Protein AF-A0A9D1XMZ4-F1 (afdb_monomer_lite)

pLDDT: mean 86.49, std 11.9, range [37.44, 96.5]

Foldseek 3Di:
DDADDAPPPVPPPLCPQQQFPDPVLSVLLVVLSVLLRVLSVVLRVLVVVVVDDDVVSVLSNLVSVVSNVVSVVCNVVRTDVVVCVPDDDDVVVVVVVVVVVSVVVNCVCVVCPDDPPPD

Sequence (119 aa):
MNCLKNIDNLSIGIDKQWIWKDKDNYYRSRDYLQKINFCIQDLNRELNNLCNPSMKEVVYIIVLIDWIREAVDAIPKILRPEVMEDYVYENEDMTNKSIDFFKAIRSFVVAHPLSTNRH

Secondary structure (DSSP, 8-state):
-PPPPPSTT-TTTTT-GGGBSSHHHHHHHHHHHHHHHHHHHHHHHHTTTTTS--HHHHHHHHHHHHHHHHHHHHHHHHB-HHHHTT---TTHHHHHHHHHHHHHHHHHHHHS-TT----

Radius of gyration: 17.25 Å; chains: 1; bounding box: 53×26×42 Å

Organism: NCBI:txid2838566

Structure (mmCIF, N/CA/C/O backbone):
data_AF-A0A9D1XMZ4-F1
#
_entry.id   AF-A0A9D1XMZ4-F1
#
loop_
_atom_site.group_PDB
_atom_site.id
_atom_site.type_symbol
_atom_site.label_atom_id
_atom_site.label_alt_id
_atom_site.label_comp_id
_atom_site.label_asym_id
_atom_site.label_entity_id
_atom_site.label_seq_id
_atom_site.pdbx_PDB_ins_code
_atom_site.Cartn_x
_atom_site.Cartn_y
_atom_site.Cartn_z
_atom_site.occupancy
_atom_site.B_iso_or_equiv
_atom_site.auth_seq_id
_atom_site.auth_comp_id
_atom_site.auth_asym_id
_atom_site.auth_atom_id
_atom_site.pdbx_PDB_model_num
ATOM 1 N N . MET A 1 1 ? -0.626 9.512 -20.834 1.00 59.66 1 MET A N 1
ATOM 2 C CA . MET A 1 1 ? -0.712 8.493 -19.767 1.00 59.66 1 MET A CA 1
ATOM 3 C C . MET A 1 1 ? -1.545 9.099 -18.649 1.00 59.66 1 MET A C 1
ATOM 5 O O . MET A 1 1 ? -1.308 10.258 -18.337 1.00 59.66 1 MET A O 1
ATOM 9 N N . ASN A 1 2 ? -2.562 8.406 -18.133 1.00 74.69 2 ASN A N 1
ATOM 10 C CA . ASN A 1 2 ? -3.371 8.949 -17.034 1.00 74.69 2 ASN A CA 1
ATOM 11 C C . ASN A 1 2 ? -2.637 8.712 -15.710 1.00 74.69 2 ASN A C 1
ATOM 13 O O . ASN A 1 2 ? -2.156 7.605 -15.478 1.00 74.69 2 ASN A O 1
ATOM 17 N N . CYS A 1 3 ? -2.545 9.741 -14.867 1.00 83.06 3 CYS A N 1
ATOM 18 C CA . CYS A 1 3 ? -1.934 9.630 -13.545 1.00 83.06 3 CYS A CA 1
ATOM 19 C C . CYS A 1 3 ? -2.762 8.721 -12.625 1.00 83.06 3 CYS A C 1
ATOM 21 O O . CYS A 1 3 ? -3.991 8.662 -12.720 1.00 83.06 3 CYS A O 1
ATOM 23 N N . LEU A 1 4 ? -2.082 8.057 -11.695 1.00 88.38 4 LEU A N 1
ATOM 24 C CA . LEU A 1 4 ? -2.694 7.358 -10.575 1.00 88.38 4 LEU A CA 1
ATOM 25 C C . LEU A 1 4 ? -3.428 8.358 -9.675 1.00 88.38 4 LEU A C 1
ATOM 27 O O . LEU A 1 4 ? -2.951 9.468 -9.427 1.00 88.38 4 LEU A O 1
ATOM 31 N N . LYS A 1 5 ? -4.588 7.955 -9.157 1.00 89.62 5 LYS A N 1
ATOM 32 C CA . LYS A 1 5 ? -5.372 8.776 -8.233 1.00 89.62 5 LYS A CA 1
ATOM 33 C C . LYS A 1 5 ? -4.698 8.800 -6.856 1.00 89.62 5 LYS A C 1
ATOM 35 O O . LYS A 1 5 ? -4.457 7.744 -6.278 1.00 89.62 5 LYS A O 1
ATOM 40 N N . ASN A 1 6 ? -4.451 9.995 -6.321 1.00 87.75 6 ASN A N 1
ATOM 41 C CA . ASN A 1 6 ? -4.004 10.158 -4.936 1.00 87.75 6 ASN A CA 1
ATOM 42 C C . ASN A 1 6 ? -5.073 9.686 -3.942 1.00 87.75 6 ASN A C 1
ATOM 44 O O . ASN A 1 6 ? -6.271 9.661 -4.244 1.00 87.75 6 ASN A O 1
ATOM 48 N N . ILE A 1 7 ? -4.641 9.402 -2.716 1.00 88.06 7 ILE A N 1
ATOM 49 C CA . ILE A 1 7 ? -5.520 8.930 -1.640 1.00 88.06 7 ILE A CA 1
ATOM 50 C C . ILE A 1 7 ? -5.913 10.030 -0.640 1.00 88.06 7 ILE A C 1
ATOM 52 O O . ILE A 1 7 ? -6.412 9.740 0.444 1.00 88.06 7 ILE A O 1
ATOM 56 N N . ASP A 1 8 ? -5.762 11.299 -1.029 1.00 80.25 8 ASP A N 1
ATOM 57 C CA . ASP A 1 8 ? -6.068 12.483 -0.207 1.00 80.25 8 ASP A CA 1
ATOM 58 C C . ASP A 1 8 ? -7.529 12.531 0.298 1.00 80.25 8 ASP A C 1
ATOM 60 O O . ASP A 1 8 ? -7.825 13.176 1.299 1.00 80.25 8 ASP A O 1
ATOM 64 N N . ASN A 1 9 ? -8.448 11.819 -0.367 1.00 78.44 9 ASN A N 1
ATOM 65 C CA . ASN A 1 9 ? -9.892 11.862 -0.107 1.00 78.44 9 ASN A CA 1
ATOM 66 C C . ASN A 1 9 ? -10.456 10.575 0.535 1.00 78.44 9 ASN A C 1
ATOM 68 O O . ASN A 1 9 ? -11.621 10.242 0.328 1.00 78.44 9 ASN A O 1
ATOM 72 N N . LEU A 1 10 ? -9.658 9.826 1.306 1.00 77.00 10 LEU A N 1
ATOM 73 C CA . LEU A 1 10 ? -10.094 8.595 1.999 1.00 77.00 10 LEU A CA 1
ATOM 74 C C . LEU A 1 10 ? -10.984 8.825 3.250 1.00 77.00 10 LEU A C 1
ATOM 76 O O . LEU A 1 10 ? -11.277 7.882 3.985 1.00 77.00 10 LEU A O 1
ATOM 80 N N . SER A 1 11 ? -11.429 10.058 3.502 1.00 60.75 11 SER A N 1
ATOM 81 C CA . SER A 1 11 ? -11.900 10.594 4.796 1.00 60.75 11 SER A CA 1
ATOM 82 C C . SER A 1 11 ? -13.133 9.944 5.449 1.00 60.75 11 SER A C 1
ATOM 84 O O . SER A 1 11 ? -13.533 10.346 6.536 1.00 60.75 11 SER A O 1
ATOM 86 N N . ILE A 1 12 ? -13.762 8.930 4.852 1.00 66.88 12 ILE A N 1
ATOM 87 C CA . ILE A 1 12 ? -15.065 8.432 5.334 1.00 66.88 12 ILE A CA 1
ATOM 88 C C . ILE A 1 12 ? -14.931 7.278 6.360 1.00 66.88 12 ILE A C 1
ATOM 90 O O . ILE A 1 12 ? -15.883 6.954 7.074 1.00 66.88 12 ILE A O 1
ATOM 94 N N . GLY A 1 13 ? -13.739 6.696 6.538 1.00 76.50 13 GLY A N 1
ATOM 95 C CA . GLY A 1 13 ? -13.541 5.561 7.460 1.00 76.50 13 GLY A CA 1
ATOM 96 C C . GLY A 1 13 ? -12.285 5.620 8.321 1.00 76.50 13 GLY A C 1
ATOM 97 O O . GLY A 1 13 ? -12.353 5.347 9.515 1.00 76.50 13 GLY A O 1
ATOM 98 N N . ILE A 1 14 ? -11.157 6.016 7.737 1.00 81.44 14 ILE A N 1
ATOM 99 C CA . ILE A 1 14 ? -9.827 5.929 8.362 1.00 81.44 14 ILE A CA 1
ATOM 100 C C . ILE A 1 14 ? -9.655 6.818 9.604 1.00 81.44 14 ILE A C 1
ATOM 102 O O . ILE A 1 14 ? -8.884 6.489 10.503 1.00 81.44 14 ILE A O 1
ATOM 106 N N . ASP A 1 15 ? -10.407 7.916 9.689 1.00 84.50 15 ASP A N 1
ATOM 107 C CA . ASP A 1 15 ? -10.333 8.859 10.809 1.00 84.50 15 ASP A CA 1
ATOM 108 C C . ASP A 1 15 ? -11.077 8.351 12.055 1.00 84.50 15 ASP A C 1
ATOM 110 O O . ASP A 1 15 ? -10.927 8.895 13.153 1.00 84.50 15 ASP A O 1
ATOM 114 N N . LYS A 1 16 ? -11.867 7.276 11.922 1.00 88.19 16 LYS A N 1
ATOM 115 C CA . LYS A 1 16 ? -12.545 6.643 13.054 1.00 88.19 16 LYS A CA 1
ATOM 116 C C . LYS A 1 16 ? -11.505 5.973 13.944 1.00 88.19 16 LYS A C 1
ATOM 118 O O . LYS A 1 16 ? -10.982 4.925 13.604 1.00 88.19 16 LYS A O 1
ATOM 123 N N . GLN A 1 17 ? -11.241 6.530 15.121 1.00 89.88 17 GLN A N 1
ATOM 124 C CA . GLN A 1 17 ? -10.221 5.972 16.018 1.00 89.88 17 GLN A CA 1
ATOM 125 C C . GLN A 1 17 ? -10.557 4.562 16.536 1.00 89.88 17 GLN A C 1
ATOM 127 O O . GLN A 1 17 ? -9.656 3.794 16.854 1.00 89.88 17 GLN A O 1
ATOM 132 N N . TRP A 1 18 ? -11.84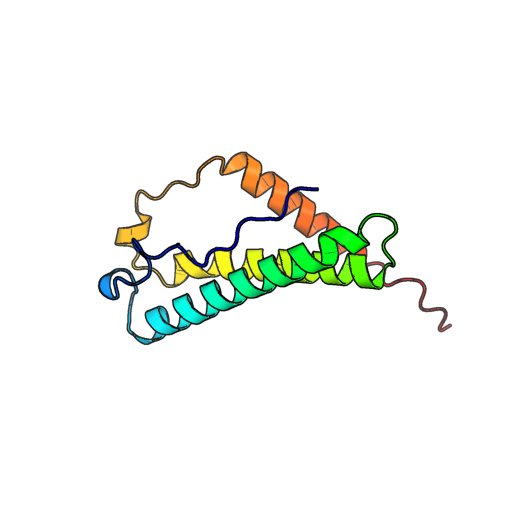2 4.203 16.604 1.00 91.44 18 TRP A N 1
ATOM 133 C CA . TRP A 1 18 ? -12.283 2.935 17.189 1.00 91.44 18 TRP A CA 1
ATOM 134 C C . TRP A 1 18 ? -11.967 1.703 16.331 1.00 91.44 18 TRP A C 1
ATOM 136 O O . TRP A 1 18 ? -11.938 0.609 16.881 1.00 91.44 18 TRP A O 1
ATOM 146 N N . ILE A 1 19 ? -11.730 1.852 15.019 1.00 92.38 19 ILE A N 1
ATOM 147 C CA . ILE A 1 19 ? -11.422 0.710 14.131 1.00 92.38 19 ILE A CA 1
ATOM 148 C C . ILE A 1 19 ? -10.001 0.178 14.353 1.00 92.38 19 ILE A C 1
ATOM 150 O O . ILE A 1 19 ? -9.676 -0.943 13.966 1.00 92.38 19 ILE A O 1
ATOM 154 N N . TRP A 1 20 ? -9.151 0.988 14.983 1.00 93.81 20 TRP A N 1
ATOM 155 C CA . TRP A 1 20 ? -7.778 0.646 15.319 1.00 93.81 20 TRP A CA 1
ATOM 156 C C . TRP A 1 20 ? -7.739 -0.019 16.697 1.00 93.81 20 TRP A C 1
ATOM 158 O O . TRP A 1 20 ? -8.557 0.268 17.579 1.00 93.81 20 TRP A O 1
ATOM 168 N N . LYS A 1 21 ? -6.797 -0.947 16.887 1.00 91.75 21 LYS A N 1
ATOM 169 C CA . LYS A 1 21 ? -6.649 -1.677 18.160 1.00 91.75 21 LYS A CA 1
ATOM 170 C C . LYS A 1 21 ? -6.381 -0.733 19.337 1.00 91.75 21 LYS A C 1
ATOM 172 O O . LYS A 1 21 ? -6.960 -0.905 20.407 1.00 91.75 21 LYS A O 1
ATOM 177 N N . ASP A 1 22 ? -5.559 0.285 19.109 1.00 93.69 22 ASP A N 1
ATOM 178 C CA . ASP A 1 22 ? -5.121 1.268 20.097 1.00 93.69 22 ASP A CA 1
ATOM 179 C C . ASP A 1 22 ? -4.692 2.581 19.411 1.00 93.69 22 ASP A C 1
ATOM 181 O O . ASP A 1 22 ? -4.717 2.714 18.182 1.00 93.69 22 ASP A O 1
ATOM 185 N N . LYS A 1 23 ? -4.312 3.571 20.226 1.00 94.00 23 LYS A N 1
ATOM 186 C CA . LYS A 1 23 ? -3.925 4.909 19.767 1.00 94.00 23 LYS A CA 1
ATOM 187 C C . LYS A 1 23 ? -2.633 4.906 18.943 1.00 94.00 23 LYS A C 1
ATOM 189 O O . LYS A 1 23 ? -2.526 5.684 17.997 1.00 94.00 23 LYS A O 1
ATOM 194 N N . ASP A 1 24 ? -1.682 4.032 19.259 1.00 95.88 24 ASP A N 1
ATOM 195 C CA . ASP A 1 24 ? -0.427 3.935 18.510 1.00 95.88 24 ASP A CA 1
ATOM 196 C C . ASP A 1 24 ? -0.699 3.373 17.115 1.00 95.88 24 ASP A C 1
ATOM 198 O O . ASP A 1 24 ? -0.195 3.886 16.119 1.00 95.88 24 ASP A O 1
ATOM 202 N N . ASN A 1 25 ? -1.584 2.382 17.016 1.00 95.62 25 ASN A N 1
ATOM 203 C CA . ASN A 1 25 ? -2.046 1.829 15.751 1.00 95.62 25 ASN A CA 1
ATOM 204 C C . ASN A 1 25 ? -2.830 2.849 14.910 1.00 95.62 25 ASN A C 1
ATOM 206 O O . ASN A 1 25 ? -2.675 2.860 13.691 1.00 95.62 25 ASN A O 1
ATOM 210 N N . TYR A 1 26 ? -3.585 3.763 15.527 1.00 94.69 26 TYR A N 1
ATOM 211 C CA . TYR A 1 26 ? -4.162 4.903 14.804 1.00 94.69 26 TYR A CA 1
ATOM 212 C C . TYR A 1 26 ? -3.082 5.802 14.181 1.00 94.69 26 TYR A C 1
ATOM 214 O O . TYR A 1 26 ? -3.170 6.142 13.005 1.00 94.69 26 TYR A O 1
ATOM 222 N N . TYR A 1 27 ? -2.032 6.170 14.918 1.00 94.69 27 TYR A N 1
ATOM 223 C CA . TYR A 1 27 ? -0.958 6.987 14.338 1.00 94.69 27 TYR A CA 1
ATOM 224 C C . TYR A 1 27 ? -0.173 6.233 13.261 1.00 94.69 27 TYR A C 1
ATOM 226 O O . TYR A 1 27 ? 0.084 6.783 12.193 1.00 94.69 27 TYR A O 1
ATOM 234 N N . ARG A 1 28 ? 0.103 4.942 13.473 1.00 95.50 28 ARG A N 1
ATOM 235 C CA . ARG A 1 28 ? 0.744 4.091 12.460 1.00 95.50 28 ARG A CA 1
ATOM 236 C C . ARG A 1 28 ? -0.073 4.000 11.176 1.00 95.50 28 ARG A C 1
ATOM 238 O O . ARG A 1 28 ? 0.509 3.957 10.096 1.00 95.50 28 ARG A O 1
ATOM 245 N N . SER A 1 29 ? -1.405 3.981 11.263 1.00 94.06 29 SER A N 1
ATOM 246 C CA . SER A 1 29 ? -2.242 3.990 10.061 1.00 94.06 29 SER A CA 1
ATOM 247 C C . SER A 1 29 ? -2.080 5.293 9.280 1.00 94.06 29 SER A C 1
ATOM 249 O O . SER A 1 29 ? -1.949 5.250 8.058 1.00 94.06 29 SER A O 1
ATOM 251 N N . ARG A 1 30 ? -1.993 6.441 9.968 1.00 92.56 30 ARG A N 1
ATOM 252 C CA . ARG A 1 30 ? -1.707 7.742 9.342 1.00 92.56 30 ARG A CA 1
ATOM 253 C C . ARG A 1 30 ? -0.352 7.733 8.637 1.00 92.56 30 ARG A C 1
ATOM 255 O O . ARG A 1 30 ? -0.290 8.172 7.491 1.00 92.56 30 ARG A O 1
ATOM 262 N N . ASP A 1 31 ? 0.678 7.168 9.263 1.00 95.19 31 ASP A N 1
ATOM 263 C CA . ASP A 1 31 ? 2.009 7.039 8.658 1.00 95.19 31 ASP A CA 1
ATOM 264 C C . ASP A 1 31 ? 1.982 6.151 7.405 1.00 95.19 31 ASP A C 1
ATOM 266 O O . ASP A 1 31 ? 2.547 6.512 6.370 1.00 95.19 31 ASP A O 1
ATOM 270 N N . TYR A 1 32 ? 1.287 5.007 7.454 1.00 95.81 32 TYR A N 1
ATOM 271 C CA . TYR A 1 32 ? 1.141 4.122 6.294 1.00 95.81 32 TYR A CA 1
ATOM 272 C C . TYR A 1 32 ? 0.389 4.795 5.147 1.00 95.81 32 TYR A C 1
ATOM 274 O O . TYR A 1 32 ? 0.843 4.739 4.005 1.00 95.81 32 TYR A O 1
ATOM 282 N N . LEU A 1 33 ? -0.720 5.476 5.436 1.00 94.44 33 LEU A N 1
ATOM 283 C CA . LEU A 1 33 ? -1.487 6.213 4.432 1.00 94.44 33 LEU A CA 1
ATOM 284 C C . LEU A 1 33 ? -0.663 7.354 3.829 1.00 94.44 33 LEU A C 1
ATOM 286 O O . LEU A 1 33 ? -0.659 7.544 2.616 1.00 94.44 33 LEU A O 1
ATOM 290 N N . GLN A 1 34 ? 0.099 8.079 4.645 1.00 93.81 34 GLN A N 1
ATOM 291 C CA . GLN A 1 34 ? 0.982 9.128 4.154 1.00 93.81 34 GLN A CA 1
ATOM 292 C C . GLN A 1 34 ? 2.098 8.561 3.263 1.00 93.81 34 GLN A C 1
ATOM 294 O O . GLN A 1 34 ? 2.352 9.104 2.186 1.00 93.81 34 GLN A O 1
ATOM 299 N N . LYS A 1 35 ? 2.711 7.435 3.656 1.00 95.31 35 LYS A N 1
ATOM 300 C CA . LYS A 1 35 ? 3.713 6.724 2.847 1.00 95.31 35 LYS A CA 1
ATOM 301 C C . LYS A 1 35 ? 3.139 6.295 1.495 1.00 95.31 35 LYS A C 1
ATOM 303 O O . LYS A 1 35 ? 3.769 6.556 0.472 1.00 95.31 35 LYS A O 1
ATOM 308 N N . ILE A 1 36 ? 1.948 5.690 1.476 1.00 96.06 36 ILE A N 1
ATOM 309 C CA . ILE A 1 36 ? 1.264 5.291 0.235 1.00 96.06 36 ILE A CA 1
ATOM 310 C C . ILE A 1 36 ? 1.039 6.512 -0.661 1.00 96.06 36 ILE A C 1
ATOM 312 O O . ILE A 1 36 ? 1.372 6.473 -1.843 1.00 96.06 36 ILE A O 1
ATOM 316 N N . ASN A 1 37 ? 0.521 7.607 -0.101 1.00 95.44 37 ASN A N 1
ATOM 317 C CA . ASN A 1 37 ? 0.209 8.805 -0.873 1.00 95.44 37 ASN A CA 1
ATOM 318 C C . ASN A 1 37 ? 1.457 9.429 -1.509 1.00 95.44 37 ASN A C 1
ATOM 320 O O . ASN A 1 37 ? 1.444 9.753 -2.693 1.00 95.44 37 ASN A O 1
ATOM 324 N N . PHE A 1 38 ? 2.554 9.546 -0.756 1.00 95.44 38 PHE A N 1
ATOM 325 C CA . PHE A 1 38 ? 3.811 10.059 -1.300 1.00 95.44 38 PHE A CA 1
ATOM 326 C C . PHE A 1 38 ? 4.393 9.148 -2.378 1.00 95.44 38 PHE A C 1
ATOM 328 O O . PHE A 1 38 ? 4.805 9.646 -3.421 1.00 95.44 38 PHE A O 1
ATOM 335 N N . CYS A 1 39 ? 4.340 7.826 -2.197 1.00 96.50 39 CYS A N 1
ATOM 336 C CA . CYS A 1 39 ? 4.795 6.902 -3.234 1.00 96.50 39 CYS A CA 1
ATOM 337 C C . CYS A 1 39 ? 3.961 7.026 -4.520 1.00 96.50 39 CYS A C 1
ATOM 339 O O . CYS A 1 39 ? 4.522 6.986 -5.610 1.00 96.50 39 CYS A O 1
ATOM 341 N N . ILE A 1 40 ? 2.639 7.219 -4.420 1.00 94.81 40 ILE A N 1
ATOM 342 C CA . ILE A 1 40 ? 1.769 7.468 -5.585 1.00 94.81 40 ILE A CA 1
ATOM 343 C C . ILE A 1 40 ? 2.142 8.784 -6.279 1.00 94.81 40 ILE A C 1
ATOM 345 O O . ILE A 1 40 ? 2.218 8.836 -7.507 1.00 94.81 40 ILE A O 1
ATOM 349 N N . GLN A 1 41 ? 2.389 9.847 -5.512 1.00 93.75 41 GLN A N 1
ATOM 350 C CA . GLN A 1 41 ? 2.797 11.142 -6.058 1.00 93.75 41 GLN A CA 1
ATOM 351 C C . GLN A 1 41 ? 4.148 11.060 -6.773 1.00 93.75 41 GLN A C 1
ATOM 353 O O . GLN A 1 41 ? 4.288 11.610 -7.866 1.00 93.75 41 GLN A O 1
ATOM 358 N N . ASP A 1 42 ? 5.115 10.347 -6.199 1.00 94.12 42 ASP A N 1
ATOM 359 C CA . ASP A 1 42 ? 6.421 10.132 -6.819 1.00 94.12 42 ASP A CA 1
ATOM 360 C C . ASP A 1 42 ? 6.309 9.247 -8.064 1.00 94.12 42 ASP A C 1
ATOM 362 O O . ASP A 1 42 ? 6.839 9.611 -9.110 1.00 94.12 42 ASP A O 1
ATOM 366 N N . LEU A 1 43 ? 5.515 8.169 -8.025 1.00 92.94 43 LEU A N 1
ATOM 367 C CA . LEU A 1 43 ? 5.216 7.368 -9.218 1.00 92.94 43 LEU A CA 1
ATOM 368 C C . LEU A 1 43 ? 4.643 8.238 -10.338 1.00 92.94 43 LEU A C 1
ATOM 370 O O . LEU A 1 43 ? 5.124 8.174 -11.463 1.00 92.94 43 LEU A O 1
ATOM 374 N N . ASN A 1 44 ? 3.664 9.092 -10.034 1.00 92.06 44 ASN A N 1
ATOM 375 C CA . ASN A 1 44 ? 3.064 10.005 -11.006 1.00 92.06 44 ASN A CA 1
ATOM 376 C C . ASN A 1 44 ? 4.064 10.991 -11.621 1.00 92.06 44 ASN A C 1
ATOM 378 O O . ASN A 1 44 ? 3.913 11.353 -12.789 1.00 92.06 44 ASN A O 1
ATOM 382 N N . ARG A 1 45 ? 5.080 11.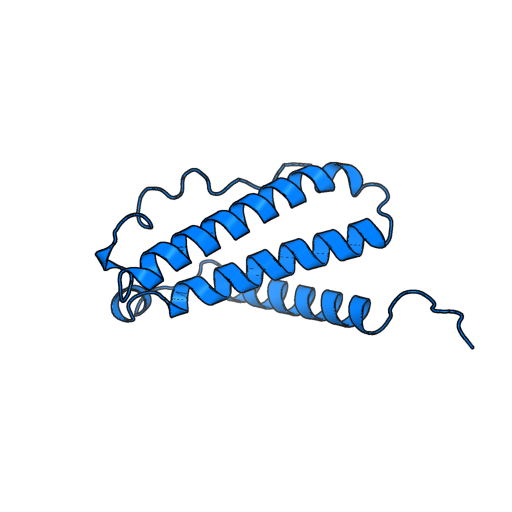425 -10.865 1.00 90.44 45 ARG A N 1
ATOM 383 C CA . ARG A 1 45 ? 6.171 12.258 -11.396 1.00 90.44 45 ARG A CA 1
ATOM 384 C C . ARG A 1 45 ? 7.051 11.464 -12.358 1.00 90.44 45 ARG A C 1
ATOM 386 O O . ARG A 1 45 ? 7.395 11.983 -13.417 1.00 90.44 45 ARG A O 1
ATOM 393 N N . GLU A 1 46 ? 7.338 10.207 -12.027 1.00 88.31 46 GLU A N 1
ATOM 394 C CA . GLU A 1 46 ? 8.165 9.317 -12.847 1.00 88.31 46 GLU A CA 1
ATOM 395 C C . GLU A 1 46 ? 7.446 8.752 -14.079 1.00 88.31 46 GLU A C 1
ATOM 397 O O . GLU A 1 46 ? 8.105 8.390 -15.052 1.00 88.31 46 GLU A O 1
ATOM 402 N N . LEU A 1 47 ? 6.106 8.721 -14.107 1.00 81.62 47 LEU A N 1
ATOM 403 C CA . LEU A 1 47 ? 5.337 8.239 -15.266 1.00 81.62 47 LEU A CA 1
ATOM 404 C C . LEU A 1 47 ? 5.712 8.962 -16.570 1.00 81.62 47 LEU A C 1
ATOM 406 O O . LEU A 1 47 ? 5.677 8.356 -17.639 1.00 81.62 47 LEU A O 1
ATOM 410 N N . ASN A 1 48 ? 6.097 10.239 -16.495 1.00 74.31 48 ASN A N 1
ATOM 411 C CA . ASN A 1 48 ? 6.527 11.009 -17.665 1.00 74.31 48 ASN A CA 1
ATOM 412 C C . ASN A 1 48 ? 7.928 10.608 -18.166 1.00 74.31 48 ASN A C 1
ATOM 414 O O . ASN A 1 48 ? 8.229 10.794 -19.344 1.00 74.31 48 ASN A O 1
ATOM 418 N N . ASN A 1 49 ? 8.758 10.023 -17.300 1.00 74.88 49 ASN A N 1
ATOM 419 C CA . ASN A 1 49 ? 10.126 9.594 -17.604 1.00 74.88 49 ASN A CA 1
ATOM 420 C C . ASN A 1 49 ? 10.178 8.155 -18.162 1.00 74.88 49 ASN A C 1
ATOM 422 O O . ASN A 1 49 ? 11.202 7.714 -18.682 1.00 74.88 49 ASN A O 1
ATOM 426 N N . LEU A 1 50 ? 9.057 7.423 -18.133 1.00 74.31 50 LEU A N 1
ATOM 427 C CA . LEU A 1 50 ? 8.963 6.022 -18.563 1.00 74.31 50 LEU A CA 1
ATOM 428 C C . LEU A 1 50 ? 9.075 5.783 -20.077 1.00 74.31 50 LEU A C 1
ATOM 430 O O . LEU A 1 50 ? 9.121 4.630 -20.500 1.00 74.31 50 LEU A O 1
ATOM 434 N N . CYS A 1 51 ? 9.123 6.827 -20.906 1.00 77.69 51 CYS A N 1
ATOM 435 C CA . CYS A 1 51 ? 9.279 6.662 -22.355 1.00 77.69 51 CYS A CA 1
ATOM 436 C C . CYS A 1 51 ? 10.650 6.080 -22.743 1.00 77.69 51 CYS A C 1
ATOM 438 O O . CYS A 1 51 ? 10.753 5.402 -23.762 1.00 77.69 51 CYS A O 1
ATOM 440 N N . ASN A 1 52 ? 11.694 6.342 -21.950 1.00 82.75 52 ASN A N 1
ATOM 441 C CA . ASN A 1 52 ? 13.029 5.771 -22.139 1.00 82.75 52 ASN A CA 1
ATOM 442 C C . ASN A 1 52 ? 13.772 5.698 -20.789 1.00 82.75 52 ASN A C 1
ATOM 444 O O . ASN A 1 52 ? 14.663 6.514 -20.542 1.00 82.75 52 ASN A O 1
ATOM 448 N N . PRO A 1 53 ? 13.382 4.773 -19.894 1.00 83.19 53 PRO A N 1
ATOM 449 C CA . PRO A 1 53 ? 13.878 4.762 -18.530 1.00 83.19 53 PRO A CA 1
ATOM 450 C C . PRO A 1 53 ? 15.301 4.205 -18.466 1.00 83.19 53 PRO A C 1
ATOM 452 O O . PRO A 1 53 ? 15.621 3.146 -19.009 1.00 83.19 53 PRO A O 1
ATOM 455 N N . SER A 1 54 ? 16.156 4.892 -17.723 1.00 86.81 54 SER A N 1
ATOM 456 C CA . SER A 1 54 ? 17.395 4.337 -17.200 1.00 86.81 54 SER A CA 1
ATOM 457 C C . SER A 1 54 ? 17.102 3.262 -16.153 1.00 86.81 54 SER A C 1
ATOM 459 O O . SER A 1 54 ? 16.068 3.256 -15.482 1.00 86.81 54 SER A O 1
ATOM 461 N N . MET A 1 55 ? 18.070 2.377 -15.917 1.00 85.12 55 MET A N 1
ATOM 462 C CA . MET A 1 55 ? 17.937 1.361 -14.870 1.00 85.12 55 MET A CA 1
ATOM 463 C C . MET A 1 55 ? 17.729 1.942 -13.468 1.00 85.12 55 MET A C 1
ATOM 465 O O . MET A 1 55 ? 17.096 1.303 -12.632 1.00 85.12 55 MET A O 1
ATOM 469 N N . LYS A 1 56 ? 18.232 3.154 -13.206 1.00 86.75 56 LYS A N 1
ATOM 470 C CA . LYS A 1 56 ? 17.980 3.864 -11.949 1.00 86.75 56 LYS A CA 1
ATOM 471 C C . LYS A 1 56 ? 16.485 4.146 -11.776 1.00 86.75 56 LYS A C 1
ATOM 473 O O . LYS A 1 56 ? 15.953 3.891 -10.701 1.00 86.75 56 LYS A O 1
ATOM 478 N N . GLU A 1 57 ? 15.824 4.644 -12.819 1.00 88.06 57 GLU A N 1
ATOM 479 C CA . GLU A 1 57 ? 14.382 4.928 -12.801 1.00 88.06 57 GLU A CA 1
ATOM 480 C C . GLU A 1 57 ? 13.572 3.634 -12.677 1.00 88.06 57 GLU A C 1
ATOM 482 O O . GLU A 1 57 ? 12.643 3.572 -11.876 1.00 88.06 57 GLU A O 1
ATOM 487 N N . VAL A 1 58 ? 13.984 2.560 -13.365 1.00 87.12 58 VAL A N 1
ATOM 488 C CA . VAL A 1 58 ? 13.355 1.235 -13.215 1.00 87.12 58 VAL A CA 1
ATOM 489 C C . VAL A 1 58 ? 13.437 0.735 -11.769 1.00 87.12 58 VAL A C 1
ATOM 491 O O . VAL A 1 58 ? 12.419 0.351 -11.192 1.00 87.12 58 VAL A O 1
ATOM 494 N N . VAL A 1 59 ? 14.627 0.762 -11.158 1.00 89.00 59 VAL A N 1
ATOM 495 C CA . VAL A 1 59 ? 14.819 0.349 -9.756 1.00 89.00 59 VAL A CA 1
ATOM 496 C C . VAL A 1 59 ? 13.988 1.220 -8.818 1.00 89.00 59 VAL A C 1
ATOM 498 O O . VAL A 1 59 ? 13.334 0.696 -7.919 1.00 89.00 59 VAL A O 1
ATOM 501 N N . TYR A 1 60 ? 13.980 2.535 -9.033 1.00 91.62 60 TYR A N 1
ATOM 502 C CA . TYR A 1 60 ? 13.232 3.463 -8.194 1.00 91.62 60 TYR A CA 1
ATOM 503 C C . TYR A 1 60 ? 11.724 3.184 -8.230 1.00 91.62 60 TYR A C 1
ATOM 505 O O . TYR A 1 60 ? 11.107 3.054 -7.176 1.00 91.62 60 TYR A O 1
ATOM 513 N N . ILE A 1 61 ? 11.144 2.976 -9.415 1.00 91.62 61 ILE A N 1
ATOM 514 C CA . ILE A 1 61 ? 9.722 2.631 -9.568 1.00 91.62 61 ILE A CA 1
ATOM 515 C C . ILE A 1 61 ? 9.388 1.312 -8.867 1.00 91.62 61 ILE A C 1
ATOM 517 O O . ILE A 1 61 ? 8.379 1.230 -8.165 1.00 91.62 61 ILE A O 1
ATOM 521 N N . ILE A 1 62 ? 10.241 0.292 -9.006 1.00 91.62 62 ILE A N 1
ATOM 522 C CA . ILE A 1 62 ? 10.057 -0.989 -8.310 1.00 91.62 6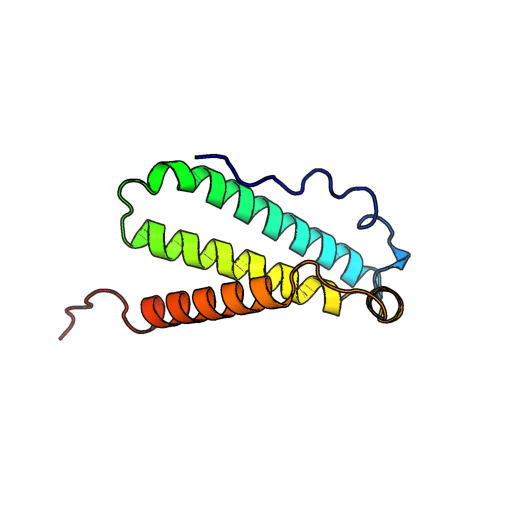2 ILE A CA 1
ATOM 523 C C . ILE A 1 62 ? 10.027 -0.778 -6.792 1.00 91.62 62 ILE A C 1
ATOM 525 O O . ILE A 1 62 ? 9.155 -1.329 -6.122 1.00 91.62 62 ILE A O 1
ATOM 529 N N . VAL A 1 63 ? 10.939 0.036 -6.252 1.00 92.56 63 VAL A N 1
ATOM 530 C CA . VAL A 1 63 ? 10.992 0.353 -4.816 1.00 92.56 63 VAL A CA 1
ATOM 531 C C . VAL A 1 63 ? 9.729 1.087 -4.356 1.00 92.56 63 VAL A C 1
ATOM 533 O O . VAL A 1 63 ? 9.168 0.724 -3.325 1.00 92.56 63 VAL A O 1
ATOM 536 N N . LEU A 1 64 ? 9.237 2.067 -5.122 1.00 94.81 64 LEU A N 1
ATOM 537 C CA . LEU A 1 64 ? 8.002 2.789 -4.791 1.00 94.81 64 LEU A CA 1
ATOM 538 C C . LEU A 1 64 ? 6.786 1.853 -4.731 1.00 94.81 64 LEU A C 1
ATOM 540 O O . LEU A 1 64 ? 5.987 1.933 -3.798 1.00 94.81 64 LEU A O 1
ATOM 544 N N . ILE A 1 65 ? 6.655 0.939 -5.697 1.00 93.44 65 ILE A N 1
ATOM 545 C CA . ILE A 1 65 ? 5.559 -0.043 -5.727 1.00 93.44 65 ILE A CA 1
ATOM 546 C C . ILE A 1 65 ? 5.669 -1.014 -4.548 1.00 93.44 65 ILE A C 1
ATOM 548 O O . ILE A 1 65 ? 4.666 -1.319 -3.901 1.00 93.44 65 ILE A O 1
ATOM 552 N N . ASP A 1 66 ? 6.879 -1.472 -4.232 1.00 94.06 66 ASP A N 1
ATOM 553 C CA . ASP A 1 66 ? 7.122 -2.368 -3.102 1.00 94.06 66 ASP A CA 1
ATOM 554 C C . ASP A 1 66 ? 6.770 -1.704 -1.763 1.00 94.06 66 ASP A C 1
ATOM 556 O O . ASP A 1 66 ? 6.106 -2.303 -0.920 1.00 94.06 66 ASP A O 1
ATOM 560 N N . TRP A 1 67 ? 7.105 -0.424 -1.600 1.00 96.00 67 TRP A N 1
ATOM 561 C CA . TRP A 1 67 ? 6.733 0.366 -0.427 1.00 96.00 67 TRP A CA 1
ATOM 562 C C . TRP A 1 67 ? 5.231 0.587 -0.279 1.00 96.00 67 TRP A C 1
ATOM 564 O O . TRP A 1 67 ? 4.735 0.558 0.851 1.00 96.00 67 TRP A O 1
ATOM 574 N N . ILE A 1 68 ? 4.508 0.795 -1.384 1.00 95.44 68 ILE A N 1
ATOM 575 C CA . ILE A 1 68 ? 3.040 0.848 -1.371 1.00 95.44 68 ILE A CA 1
ATOM 576 C C . ILE A 1 68 ? 2.493 -0.498 -0.908 1.00 95.44 68 ILE A C 1
ATOM 578 O O . ILE A 1 68 ? 1.684 -0.542 0.018 1.00 95.44 68 ILE A O 1
ATOM 582 N N . ARG A 1 69 ? 2.967 -1.593 -1.510 1.00 94.75 69 ARG A N 1
ATOM 583 C CA . ARG A 1 69 ? 2.534 -2.948 -1.172 1.00 94.75 69 ARG A CA 1
ATOM 584 C C . ARG A 1 69 ? 2.745 -3.252 0.311 1.00 94.75 69 ARG A C 1
ATOM 586 O O . ARG A 1 69 ? 1.819 -3.706 0.971 1.00 94.75 69 ARG A O 1
ATOM 593 N N . GLU A 1 70 ? 3.931 -2.982 0.849 1.00 95.31 70 GLU A N 1
ATOM 594 C CA . GLU A 1 70 ? 4.234 -3.216 2.266 1.00 95.31 70 GLU A CA 1
ATOM 595 C C . GLU A 1 70 ? 3.322 -2.422 3.205 1.00 95.31 70 GLU A C 1
ATOM 597 O O . GLU A 1 70 ? 2.867 -2.954 4.218 1.00 95.31 70 GLU A O 1
ATOM 602 N N . ALA A 1 71 ? 3.052 -1.154 2.883 1.00 96.00 71 ALA A N 1
ATOM 603 C CA . ALA A 1 71 ? 2.175 -0.311 3.686 1.00 96.00 71 ALA A CA 1
ATOM 604 C C . ALA A 1 71 ? 0.722 -0.810 3.643 1.00 96.00 71 ALA A C 1
ATOM 606 O O . ALA A 1 71 ? 0.074 -0.890 4.686 1.00 96.00 71 ALA A O 1
ATOM 607 N N . VAL A 1 72 ? 0.230 -1.215 2.467 1.00 93.06 72 VAL A N 1
ATOM 608 C CA . VAL A 1 72 ? -1.104 -1.814 2.309 1.00 93.06 72 VAL A CA 1
ATOM 6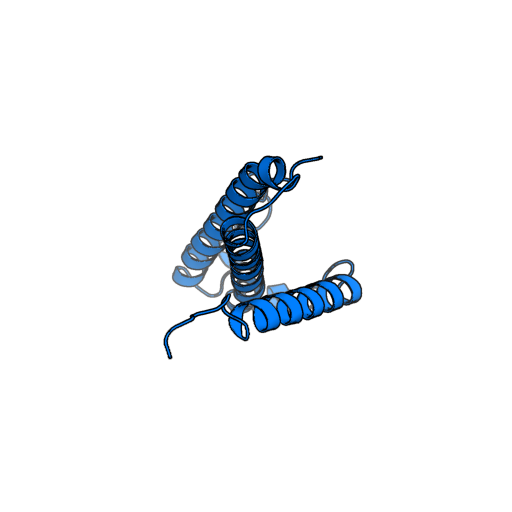09 C C . VAL A 1 72 ? -1.206 -3.135 3.078 1.00 93.06 72 VAL A C 1
ATOM 611 O O . VAL A 1 72 ? -2.130 -3.292 3.873 1.00 93.06 72 VAL A O 1
ATOM 614 N N . ASP A 1 73 ? -0.221 -4.031 2.951 1.00 93.00 73 ASP A N 1
ATOM 615 C CA . ASP A 1 73 ? -0.155 -5.316 3.672 1.00 93.00 73 ASP A CA 1
ATOM 616 C C . ASP A 1 73 ? -0.051 -5.133 5.205 1.00 93.00 73 ASP A C 1
ATOM 618 O O . ASP A 1 73 ? -0.246 -6.085 5.972 1.00 93.00 73 ASP A O 1
ATOM 622 N N . ALA A 1 74 ? 0.322 -3.942 5.688 1.00 95.38 74 ALA A N 1
ATOM 623 C CA . ALA A 1 74 ? 0.449 -3.635 7.112 1.00 95.38 74 ALA A CA 1
ATOM 624 C C . ALA A 1 74 ? -0.848 -3.104 7.743 1.00 95.38 74 ALA A C 1
ATOM 626 O O . ALA A 1 74 ? -1.084 -3.359 8.926 1.00 95.38 74 ALA A O 1
ATOM 627 N N . ILE A 1 75 ? -1.699 -2.411 6.979 1.00 93.50 75 ILE A N 1
ATOM 628 C CA . ILE A 1 75 ? -2.924 -1.772 7.491 1.00 93.50 75 ILE A CA 1
ATOM 629 C C . ILE A 1 75 ? -3.897 -2.785 8.133 1.00 93.50 75 ILE A C 1
ATOM 631 O O . ILE A 1 75 ? -4.296 -2.559 9.277 1.00 93.50 75 ILE A O 1
ATOM 635 N N . PRO A 1 76 ? -4.231 -3.935 7.512 1.00 92.31 76 PRO A N 1
ATOM 636 C CA . PRO A 1 76 ? -5.118 -4.923 8.133 1.00 92.31 76 PRO A CA 1
ATOM 637 C C . PRO A 1 76 ? -4.618 -5.459 9.478 1.00 92.31 76 PRO A C 1
ATOM 639 O O . PRO A 1 76 ? -5.402 -5.797 10.358 1.00 92.31 76 PRO A O 1
ATOM 642 N N . LYS A 1 77 ? -3.296 -5.503 9.679 1.00 93.81 77 LYS A N 1
ATOM 643 C CA . LYS A 1 77 ? -2.679 -6.068 10.891 1.00 93.81 77 LYS A CA 1
ATOM 644 C C . LYS A 1 77 ? -2.871 -5.172 12.118 1.00 93.81 77 LYS A C 1
ATOM 646 O O . LYS A 1 77 ? -2.839 -5.667 13.250 1.00 93.81 77 LYS A O 1
ATOM 651 N N . ILE A 1 78 ? -3.068 -3.872 11.901 1.00 95.00 78 ILE A N 1
ATOM 652 C CA . ILE A 1 78 ? -3.258 -2.860 12.954 1.00 95.00 78 ILE A CA 1
ATOM 653 C C . ILE A 1 78 ? -4.736 -2.499 13.182 1.00 95.00 78 ILE A C 1
ATOM 655 O O . ILE A 1 78 ? -5.062 -1.814 14.155 1.00 95.00 78 ILE A O 1
ATOM 659 N N . LEU A 1 79 ? -5.631 -2.992 12.320 1.00 93.56 79 LEU A N 1
ATOM 660 C CA . LEU A 1 79 ? -7.074 -2.947 12.530 1.00 93.56 79 LEU A CA 1
ATOM 661 C C . LEU A 1 79 ? -7.505 -3.943 13.605 1.00 93.56 79 LEU A C 1
ATOM 663 O O . LEU A 1 79 ? -6.840 -4.948 13.877 1.00 93.56 79 LEU A O 1
ATOM 667 N N . ARG A 1 80 ? -8.644 -3.646 14.223 1.00 93.75 80 ARG A N 1
ATOM 668 C CA . ARG A 1 80 ? -9.377 -4.583 15.068 1.00 93.75 80 ARG A CA 1
ATOM 669 C C . ARG A 1 80 ? -9.857 -5.788 14.242 1.00 93.75 80 ARG A C 1
ATOM 671 O O . ARG A 1 80 ? -10.347 -5.567 13.135 1.00 93.75 80 ARG A O 1
ATOM 678 N N . PRO A 1 81 ? -9.722 -7.036 14.733 1.00 91.81 81 PRO A N 1
ATOM 679 C CA . PRO A 1 81 ? -10.144 -8.226 13.989 1.00 91.81 81 PRO A CA 1
ATOM 680 C C . PRO A 1 81 ? -11.600 -8.167 13.516 1.00 91.81 81 PRO A C 1
ATOM 682 O O . PRO A 1 81 ? -11.883 -8.542 12.386 1.00 91.81 81 PRO A O 1
ATOM 685 N N . GLU A 1 82 ? -12.487 -7.599 14.334 1.00 92.44 82 GLU A N 1
ATOM 686 C CA . GLU A 1 82 ? -13.923 -7.456 14.061 1.00 92.44 82 GLU A CA 1
ATOM 687 C C . GLU A 1 82 ? -14.208 -6.548 12.853 1.00 92.44 82 GLU A C 1
ATOM 689 O O . GLU A 1 82 ? -15.272 -6.612 12.250 1.00 92.44 82 GLU A O 1
ATOM 694 N N . VAL A 1 83 ? -13.260 -5.682 12.478 1.00 90.19 83 VAL A N 1
ATOM 695 C CA . VAL A 1 83 ? -13.366 -4.836 11.277 1.00 90.19 83 VAL A CA 1
ATOM 696 C C . VAL A 1 83 ? -13.029 -5.631 10.011 1.00 90.19 83 VAL A C 1
ATOM 698 O O . VAL A 1 83 ? -13.486 -5.276 8.928 1.00 90.19 83 VAL A O 1
ATOM 701 N N . MET A 1 84 ? -12.227 -6.691 10.141 1.00 90.69 84 MET A N 1
ATOM 702 C CA . MET A 1 84 ? -11.734 -7.504 9.027 1.00 90.69 84 MET A CA 1
ATOM 703 C C . MET A 1 84 ? -12.524 -8.799 8.815 1.00 90.69 84 MET A C 1
ATOM 705 O O . MET A 1 84 ? -12.313 -9.445 7.795 1.00 90.69 84 MET A O 1
ATOM 709 N N . GLU A 1 85 ? -13.400 -9.177 9.749 1.00 88.12 85 GLU A N 1
ATOM 710 C CA . GLU A 1 85 ? -14.066 -10.488 9.793 1.00 88.12 85 GLU A CA 1
ATOM 711 C C . GLU A 1 85 ? -14.819 -10.833 8.495 1.00 88.12 85 GLU A C 1
ATOM 713 O O . GLU A 1 85 ? -14.716 -11.961 8.022 1.00 88.12 85 GLU A O 1
ATOM 718 N N . ASP A 1 86 ? -15.441 -9.834 7.859 1.00 84.12 86 ASP A N 1
ATOM 719 C CA . ASP A 1 86 ? -16.165 -9.975 6.584 1.00 84.12 86 ASP A CA 1
ATOM 720 C C . ASP A 1 86 ? -15.575 -9.114 5.449 1.00 84.12 86 ASP A C 1
ATOM 722 O O . ASP A 1 86 ? -16.223 -8.861 4.429 1.00 84.12 86 ASP A O 1
ATOM 726 N N . TYR A 1 87 ? -14.353 -8.600 5.617 1.00 85.44 87 TYR A N 1
ATOM 727 C CA 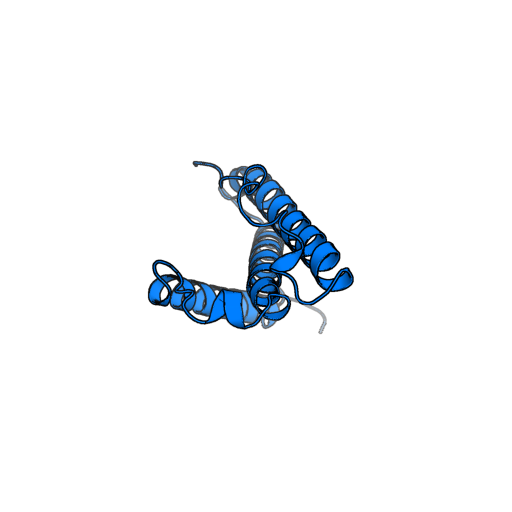. TYR A 1 87 ? -13.735 -7.765 4.591 1.00 85.44 87 TYR A CA 1
ATOM 728 C C . TYR A 1 87 ? -13.195 -8.626 3.445 1.00 85.44 87 TYR A C 1
ATOM 730 O O . TYR A 1 87 ? -12.324 -9.470 3.643 1.00 85.44 87 TYR A O 1
ATOM 738 N N . VAL A 1 88 ? -13.662 -8.351 2.226 1.00 85.19 88 VAL A N 1
ATOM 739 C CA . VAL A 1 88 ? -13.206 -9.017 1.001 1.00 85.19 88 VAL A CA 1
ATOM 740 C C . VAL A 1 88 ? -12.621 -7.977 0.054 1.00 85.19 88 VAL A C 1
ATOM 742 O O . VAL A 1 88 ? -13.242 -6.946 -0.215 1.00 85.19 88 VAL A O 1
ATOM 745 N N . TYR A 1 89 ? -11.426 -8.251 -0.468 1.00 84.25 89 TYR A N 1
ATOM 746 C CA . TYR A 1 89 ? -10.820 -7.404 -1.488 1.00 84.25 89 TYR A CA 1
ATOM 747 C C . TYR A 1 89 ? -11.560 -7.551 -2.815 1.00 84.25 89 TYR A C 1
ATOM 749 O O . TYR A 1 89 ? -11.798 -8.654 -3.311 1.00 84.25 89 TYR A O 1
ATOM 757 N N . GLU A 1 90 ? -11.865 -6.421 -3.444 1.00 87.75 90 GLU A N 1
ATOM 758 C CA . GLU A 1 90 ? -12.326 -6.434 -4.825 1.00 87.75 90 GLU A CA 1
ATOM 759 C C . GLU A 1 90 ? -11.203 -6.965 -5.730 1.00 87.75 90 GLU A C 1
ATOM 761 O O . GLU A 1 90 ? -10.067 -6.493 -5.666 1.00 87.75 90 GLU A O 1
ATOM 766 N N . ASN A 1 91 ? -11.513 -7.942 -6.586 1.00 89.69 91 ASN A N 1
ATOM 767 C CA . ASN A 1 91 ? -10.551 -8.548 -7.515 1.00 89.69 91 ASN A CA 1
ATOM 768 C C . ASN A 1 91 ? -9.289 -9.116 -6.827 1.00 89.69 91 ASN A C 1
ATOM 770 O O . ASN A 1 91 ? -8.179 -8.993 -7.357 1.00 89.69 91 ASN A O 1
ATOM 774 N N . GLU A 1 92 ? -9.445 -9.743 -5.657 1.00 88.94 92 GLU A N 1
ATOM 775 C CA . GLU A 1 92 ? -8.343 -10.307 -4.862 1.00 88.94 92 GLU A CA 1
ATOM 776 C C . GLU A 1 92 ? -7.400 -11.201 -5.685 1.00 88.94 92 GLU A C 1
ATOM 778 O O . GLU A 1 92 ? -6.186 -10.998 -5.676 1.00 88.94 92 GLU A O 1
ATOM 783 N N . ASP A 1 93 ? -7.944 -12.117 -6.491 1.00 91.31 93 ASP A N 1
ATOM 784 C CA . ASP A 1 93 ? -7.158 -13.010 -7.353 1.00 91.31 93 ASP A CA 1
ATOM 785 C C . ASP A 1 93 ? -6.261 -12.258 -8.344 1.00 91.31 93 ASP A C 1
ATOM 787 O O . ASP A 1 93 ? -5.104 -12.626 -8.568 1.00 91.31 93 ASP A O 1
ATOM 791 N N . MET A 1 94 ? -6.789 -11.204 -8.969 1.00 91.75 94 MET A N 1
ATOM 792 C CA . MET A 1 94 ? -6.033 -10.395 -9.927 1.00 91.75 94 MET A CA 1
ATOM 793 C C . MET A 1 94 ? -4.958 -9.573 -9.213 1.00 91.75 94 MET A C 1
ATOM 795 O O . MET A 1 94 ? -3.836 -9.440 -9.712 1.00 91.75 94 MET A O 1
ATOM 799 N N . THR A 1 95 ? -5.288 -9.064 -8.028 1.00 89.00 95 THR A N 1
ATOM 800 C CA . THR A 1 95 ? -4.366 -8.318 -7.170 1.00 89.00 95 THR A CA 1
ATOM 801 C C . THR A 1 95 ? -3.206 -9.204 -6.724 1.00 89.00 95 THR A C 1
ATOM 803 O O . THR A 1 95 ? -2.048 -8.830 -6.908 1.00 89.00 95 THR A O 1
ATOM 806 N N . ASN A 1 96 ? -3.489 -10.419 -6.252 1.00 90.69 96 ASN A N 1
ATOM 807 C CA . ASN A 1 96 ? -2.478 -11.387 -5.830 1.00 90.69 96 ASN A CA 1
ATOM 808 C C . ASN A 1 96 ? -1.551 -11.790 -6.983 1.00 90.69 96 ASN A C 1
ATOM 810 O O . ASN A 1 96 ? -0.330 -11.744 -6.834 1.00 90.69 96 ASN A O 1
ATOM 814 N N . LYS A 1 97 ? -2.102 -12.067 -8.174 1.00 93.75 97 LYS A N 1
ATOM 815 C CA . LYS A 1 97 ? -1.295 -12.333 -9.381 1.00 93.75 97 LYS A CA 1
ATOM 816 C C . LYS A 1 97 ? -0.374 -11.164 -9.732 1.00 93.75 97 LYS A C 1
ATOM 818 O O . LYS A 1 97 ? 0.791 -11.374 -10.067 1.00 93.75 97 LYS A O 1
ATOM 823 N N . SER A 1 98 ? -0.882 -9.936 -9.639 1.00 91.38 98 SER A N 1
ATOM 824 C CA . SER A 1 98 ? -0.098 -8.726 -9.911 1.00 91.38 98 SER A CA 1
ATOM 825 C C . SER A 1 98 ? 1.031 -8.560 -8.893 1.00 91.38 98 SER A C 1
ATOM 827 O O . SER A 1 98 ? 2.170 -8.288 -9.267 1.00 91.38 98 SER A O 1
ATOM 829 N N . ILE A 1 99 ? 0.739 -8.787 -7.611 1.00 91.25 99 ILE A N 1
ATOM 830 C CA . ILE A 1 99 ? 1.723 -8.764 -6.526 1.00 91.25 99 ILE A CA 1
ATOM 831 C C . ILE A 1 99 ? 2.833 -9.792 -6.766 1.00 91.25 99 ILE A C 1
ATOM 833 O O . ILE A 1 99 ? 4.011 -9.457 -6.635 1.00 91.25 99 ILE A O 1
ATOM 837 N N . ASP A 1 100 ? 2.490 -11.027 -7.122 1.00 93.50 100 ASP A N 1
ATOM 838 C CA . ASP A 1 100 ? 3.484 -12.081 -7.331 1.00 93.50 100 ASP A CA 1
ATOM 839 C C . ASP A 1 100 ? 4.365 -11.807 -8.552 1.00 93.50 100 ASP A C 1
ATOM 841 O O . ASP A 1 100 ? 5.586 -11.976 -8.485 1.00 93.50 100 ASP A O 1
ATOM 845 N N . PHE A 1 101 ? 3.780 -11.274 -9.625 1.00 93.19 101 PHE A N 1
ATOM 846 C CA . PHE A 1 101 ? 4.537 -10.786 -10.773 1.00 93.19 101 PHE A CA 1
ATOM 847 C C . PHE A 1 101 ? 5.526 -9.676 -10.380 1.00 93.19 101 PHE A C 1
ATOM 849 O O . PHE A 1 101 ? 6.711 -9.747 -10.716 1.00 93.19 101 PHE A O 1
ATOM 856 N N . PHE A 1 102 ? 5.086 -8.686 -9.596 1.00 91.88 102 PHE A N 1
ATOM 857 C CA . PHE A 1 102 ? 5.966 -7.618 -9.116 1.00 91.88 102 PHE A CA 1
ATOM 858 C C . PHE A 1 102 ? 7.082 -8.128 -8.199 1.00 91.88 102 PHE A C 1
ATOM 860 O O . PHE A 1 102 ? 8.227 -7.689 -8.331 1.00 91.88 102 PHE A O 1
ATOM 867 N N . LYS A 1 103 ? 6.798 -9.084 -7.304 1.00 91.25 103 LYS A N 1
ATOM 868 C CA . LYS A 1 103 ? 7.834 -9.724 -6.476 1.00 91.25 103 LYS A CA 1
ATOM 869 C C . LYS A 1 103 ? 8.893 -10.407 -7.340 1.00 91.25 103 LYS A C 1
ATOM 871 O O . LYS A 1 103 ? 10.078 -10.286 -7.028 1.00 91.25 103 LYS A O 1
ATOM 876 N N . ALA A 1 104 ? 8.481 -11.090 -8.410 1.00 92.12 104 ALA A N 1
ATOM 877 C CA . ALA A 1 104 ? 9.397 -11.741 -9.341 1.00 92.12 104 ALA A CA 1
ATOM 878 C C . ALA A 1 104 ? 10.298 -10.718 -10.053 1.00 92.12 104 ALA A C 1
ATOM 880 O O . ALA A 1 104 ? 11.516 -10.892 -10.062 1.00 92.12 104 ALA A O 1
ATOM 881 N N . ILE A 1 105 ? 9.730 -9.612 -10.554 1.00 90.56 105 ILE A N 1
ATOM 882 C CA . ILE A 1 105 ? 10.503 -8.511 -11.156 1.00 90.56 105 ILE A CA 1
ATOM 883 C C . ILE A 1 105 ? 11.513 -7.945 -10.156 1.00 90.56 105 ILE A C 1
ATOM 885 O O . ILE A 1 105 ? 12.701 -7.848 -10.463 1.00 90.56 105 ILE A O 1
ATOM 889 N N . ARG A 1 106 ? 11.065 -7.599 -8.943 1.00 90.56 106 ARG A N 1
ATOM 890 C CA . ARG A 1 106 ? 11.942 -7.066 -7.891 1.00 90.56 106 ARG A CA 1
ATOM 891 C C . ARG A 1 106 ? 13.089 -8.030 -7.589 1.00 90.56 106 ARG A C 1
ATOM 893 O O . ARG A 1 106 ? 14.239 -7.609 -7.545 1.00 90.56 106 ARG A O 1
ATOM 900 N N . SER A 1 107 ? 12.786 -9.317 -7.422 1.00 88.69 107 SER A N 1
ATOM 901 C CA . SER A 1 107 ? 13.794 -10.352 -7.177 1.00 88.69 107 SER A CA 1
ATOM 902 C C . SER A 1 107 ? 14.796 -10.451 -8.324 1.00 88.69 107 SER A C 1
ATOM 904 O O . SER A 1 107 ? 15.991 -10.558 -8.075 1.00 88.69 107 SER A O 1
ATOM 906 N N . PHE A 1 108 ? 14.332 -10.393 -9.573 1.00 87.62 108 PHE A N 1
ATOM 907 C CA . PHE A 1 108 ? 15.193 -10.453 -10.750 1.00 87.62 108 PHE A CA 1
ATOM 908 C C . PHE A 1 108 ? 16.173 -9.274 -10.803 1.00 87.62 108 PHE A C 1
ATOM 910 O O . PHE A 1 108 ? 17.373 -9.490 -10.977 1.00 87.62 108 PHE A O 1
ATOM 917 N N . VAL A 1 109 ? 15.671 -8.053 -10.588 1.00 84.81 109 VAL A N 1
ATOM 918 C CA . VAL A 1 109 ? 16.471 -6.818 -10.590 1.00 84.81 109 VAL A CA 1
ATOM 919 C C . VAL A 1 109 ? 17.482 -6.793 -9.439 1.00 84.81 109 VAL A C 1
ATOM 921 O O . VAL A 1 109 ? 18.615 -6.365 -9.635 1.00 84.81 109 VAL A O 1
ATOM 924 N N . VAL A 1 110 ? 17.109 -7.289 -8.254 1.00 79.12 110 VAL A N 1
ATOM 925 C CA . VAL A 1 110 ? 18.017 -7.374 -7.094 1.00 79.12 110 VAL A CA 1
ATOM 926 C C . VAL A 1 110 ? 19.066 -8.478 -7.257 1.00 79.12 110 VAL A C 1
ATOM 928 O O . VAL A 1 110 ? 20.204 -8.288 -6.840 1.00 79.12 110 VAL A O 1
ATOM 931 N N . ALA A 1 111 ? 18.707 -9.621 -7.848 1.00 77.94 111 ALA A N 1
ATOM 932 C CA . ALA A 1 111 ? 19.617 -10.753 -8.048 1.00 77.94 111 ALA A CA 1
ATOM 933 C C . ALA A 1 111 ? 20.638 -10.519 -9.172 1.00 77.94 111 ALA A C 1
ATOM 935 O O . ALA A 1 111 ? 21.697 -11.143 -9.177 1.00 77.94 111 ALA A O 1
ATOM 936 N N . HIS A 1 112 ? 20.339 -9.608 -10.098 1.00 67.12 112 HIS A N 1
ATOM 937 C CA . HIS A 1 112 ? 21.231 -9.222 -11.188 1.00 67.12 112 HIS A CA 1
ATOM 938 C C . HIS A 1 112 ? 21.538 -7.722 -11.105 1.00 67.12 112 HIS A C 1
ATOM 940 O O . HIS A 1 112 ? 21.138 -6.964 -11.995 1.00 67.12 112 HIS A O 1
ATOM 946 N N . PRO A 1 113 ? 22.238 -7.266 -10.045 1.00 60.59 113 PRO A N 1
ATOM 947 C CA . PRO A 1 113 ? 22.706 -5.894 -9.995 1.00 60.59 113 PRO A CA 1
ATOM 948 C C . PRO A 1 113 ? 23.621 -5.691 -11.205 1.00 60.59 113 PRO A C 1
ATOM 950 O O . PRO A 1 113 ? 24.578 -6.435 -11.409 1.00 60.59 113 PRO A O 1
ATOM 953 N N . LEU A 1 114 ? 23.254 -4.736 -12.056 1.00 59.06 114 LEU A N 1
ATOM 954 C CA . LEU A 1 114 ? 23.897 -4.445 -13.335 1.00 59.06 114 LEU A CA 1
ATOM 955 C C . LEU A 1 114 ? 25.417 -4.492 -13.214 1.00 59.06 114 LEU A C 1
ATOM 957 O O . LEU A 1 114 ? 25.994 -3.655 -12.526 1.00 59.06 114 LEU A O 1
ATOM 961 N N . SER A 1 115 ? 26.034 -5.467 -13.886 1.00 50.75 115 SER A N 1
ATOM 962 C CA . SER A 1 115 ? 27.454 -5.491 -14.247 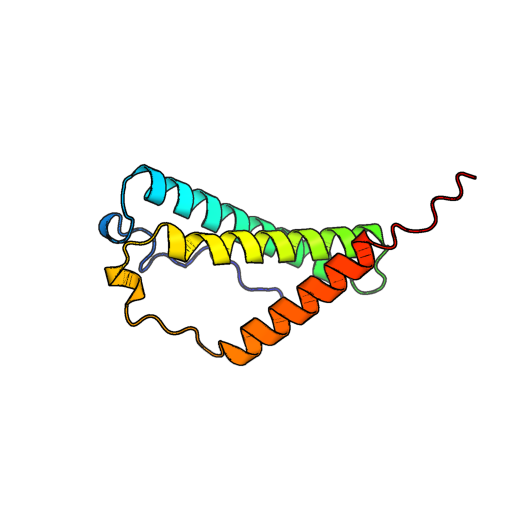1.00 50.75 115 SER A CA 1
ATOM 963 C C . SER A 1 115 ? 28.375 -4.747 -13.270 1.00 50.75 115 SER A C 1
ATOM 965 O O . SER A 1 115 ? 28.983 -3.731 -13.619 1.00 50.75 115 SER A O 1
ATOM 967 N N . THR A 1 116 ? 28.525 -5.250 -12.044 1.00 45.62 116 THR A N 1
ATOM 968 C CA . THR A 1 116 ? 29.749 -4.981 -11.286 1.00 45.62 116 THR A CA 1
ATOM 969 C C . THR A 1 116 ? 30.894 -5.710 -11.978 1.00 45.62 116 THR A C 1
ATOM 971 O O . THR A 1 116 ? 31.204 -6.850 -11.654 1.00 45.62 116 THR A O 1
ATOM 974 N N . ASN A 1 117 ? 31.549 -5.035 -12.924 1.00 46.84 117 ASN A N 1
ATOM 975 C CA . ASN A 1 117 ? 32.873 -5.415 -13.419 1.00 46.84 117 ASN A CA 1
ATOM 976 C C . ASN A 1 117 ? 33.935 -5.069 -12.360 1.00 46.84 117 ASN A C 1
ATOM 978 O O . ASN A 1 117 ? 34.784 -4.205 -12.569 1.00 46.84 117 ASN A O 1
ATOM 982 N N . ARG A 1 118 ? 33.861 -5.706 -11.191 1.00 44.50 118 ARG A N 1
ATOM 983 C CA . ARG A 1 118 ? 34.985 -5.799 -10.253 1.00 44.50 118 ARG A CA 1
ATOM 984 C C . ARG A 1 118 ? 35.335 -7.273 -10.090 1.00 44.50 118 ARG A C 1
ATOM 986 O O . ARG A 1 118 ? 34.947 -7.905 -9.113 1.00 44.50 118 ARG A O 1
ATOM 993 N N . HIS A 1 119 ? 36.030 -7.785 -11.098 1.00 37.44 119 HIS A N 1
ATOM 994 C CA . HIS A 1 119 ? 37.053 -8.806 -10.917 1.00 37.44 119 HIS A CA 1
ATOM 995 C C . HIS A 1 119 ? 38.409 -8.108 -10.923 1.00 37.44 119 HIS A C 1
ATOM 997 O O . HIS A 1 119 ? 38.540 -7.125 -11.691 1.00 37.44 119 HIS A O 1
#